Protein AF-A0A965V816-F1 (afdb_monomer_lite)

Foldseek 3Di:
DDPPPPDDPDADPDDWAQAPLPPRDIDRDPDPPDRHRDPCSVCVCVNVPDDDPDPPVPDVLLVLLVLQVVLLVVVVVVCVVVVDWAFVVVSVVSPRDPVRADDWDWDQDPNDIFIWGHGPFKIWGWDDDPPTITIDIGTD

Structure (mmCIF, N/CA/C/O backbone):
data_AF-A0A965V816-F1
#
_entry.id   AF-A0A965V816-F1
#
loop_
_atom_site.group_PDB
_atom_site.id
_atom_site.type_symbol
_atom_site.label_atom_id
_atom_site.label_alt_id
_atom_site.label_comp_id
_atom_site.label_asym_id
_atom_site.label_entity_id
_atom_site.label_seq_id
_atom_site.pdbx_PDB_ins_code
_atom_site.Cartn_x
_atom_site.Cartn_y
_atom_site.Cartn_z
_atom_site.occupancy
_atom_site.B_iso_or_equiv
_atom_site.auth_seq_id
_atom_site.auth_comp_id
_atom_site.auth_asym_id
_atom_site.auth_atom_id
_atom_site.pdbx_PDB_model_num
ATOM 1 N N . MET A 1 1 ? 21.072 -27.854 -23.998 1.00 35.69 1 MET A N 1
ATOM 2 C CA . MET A 1 1 ? 19.804 -27.978 -24.751 1.00 35.69 1 MET A CA 1
ATOM 3 C C . MET A 1 1 ? 19.947 -27.205 -26.054 1.00 35.69 1 MET A C 1
ATOM 5 O O . MET A 1 1 ? 19.895 -25.986 -26.036 1.00 35.69 1 MET A O 1
ATOM 9 N N . THR A 1 2 ? 20.237 -27.885 -27.162 1.00 39.53 2 THR A N 1
ATOM 10 C CA . THR A 1 2 ? 20.403 -27.268 -28.486 1.00 39.53 2 THR A CA 1
ATOM 11 C C . THR A 1 2 ? 19.036 -27.151 -29.160 1.00 39.53 2 THR A C 1
ATOM 13 O O . THR A 1 2 ? 18.402 -28.158 -29.478 1.00 39.53 2 THR A O 1
ATOM 16 N N . SER A 1 3 ? 18.535 -25.926 -29.336 1.00 38.78 3 SER A N 1
ATOM 17 C CA . SER A 1 3 ? 17.296 -25.687 -30.076 1.00 38.78 3 SER A CA 1
ATOM 18 C C . SER A 1 3 ? 17.529 -26.013 -31.552 1.00 38.78 3 SER A C 1
ATOM 20 O O . SER A 1 3 ? 18.268 -25.336 -32.259 1.00 38.78 3 SER A O 1
ATOM 22 N N . LYS A 1 4 ? 16.912 -27.100 -32.024 1.00 45.25 4 LYS A N 1
ATOM 23 C CA . LYS A 1 4 ? 16.885 -27.454 -33.444 1.00 45.25 4 LYS A CA 1
ATOM 24 C C . LYS A 1 4 ? 16.116 -26.366 -34.197 1.00 45.25 4 LYS A C 1
ATOM 26 O O . LYS A 1 4 ? 14.897 -26.272 -34.067 1.00 45.25 4 LYS A O 1
ATOM 31 N N . THR A 1 5 ? 16.811 -25.552 -34.985 1.00 50.50 5 THR A N 1
ATOM 32 C CA . THR A 1 5 ? 16.197 -24.649 -35.962 1.00 50.50 5 THR A CA 1
ATOM 33 C C . THR A 1 5 ? 15.484 -25.515 -37.000 1.00 50.50 5 THR A C 1
ATOM 35 O O . THR A 1 5 ? 16.128 -26.155 -37.831 1.00 50.50 5 THR A O 1
ATOM 38 N N . LYS A 1 6 ? 14.151 -25.611 -36.920 1.00 54.16 6 LYS A N 1
ATOM 39 C CA . LYS A 1 6 ? 13.341 -26.262 -37.957 1.00 54.16 6 LYS A CA 1
ATOM 40 C C . LYS A 1 6 ? 13.621 -25.547 -39.282 1.00 54.16 6 LYS A C 1
ATOM 42 O O . LYS A 1 6 ? 13.336 -24.357 -39.403 1.00 54.16 6 LYS A O 1
ATOM 47 N N . LYS A 1 7 ? 14.213 -26.247 -40.254 1.00 55.22 7 LYS A N 1
ATOM 48 C CA . LYS A 1 7 ? 14.305 -25.755 -41.633 1.00 55.22 7 LYS A CA 1
ATOM 49 C C . LYS A 1 7 ? 12.877 -25.672 -42.171 1.00 55.22 7 LYS A C 1
ATOM 51 O O . LYS A 1 7 ? 12.203 -26.691 -42.245 1.00 55.22 7 LYS A O 1
ATOM 56 N N . ASN A 1 8 ? 12.407 -24.461 -42.459 1.00 60.38 8 ASN A N 1
ATOM 57 C CA . ASN A 1 8 ? 11.107 -24.250 -43.088 1.00 60.38 8 ASN A CA 1
ATOM 58 C C . ASN A 1 8 ? 11.207 -24.709 -44.547 1.00 60.38 8 ASN A C 1
ATOM 60 O O . ASN A 1 8 ? 12.049 -24.199 -45.283 1.00 60.38 8 ASN A O 1
ATOM 64 N N . GLU A 1 9 ? 10.375 -25.671 -44.943 1.00 62.34 9 GLU A N 1
ATOM 65 C CA . GLU A 1 9 ? 10.381 -26.282 -46.284 1.00 62.34 9 GLU A CA 1
ATOM 66 C C . GLU A 1 9 ? 9.945 -25.302 -47.387 1.00 62.34 9 GLU A C 1
ATOM 68 O O . GLU A 1 9 ? 10.283 -25.501 -48.547 1.00 62.34 9 GLU A O 1
ATOM 73 N N . ASN A 1 10 ? 9.294 -24.193 -47.014 1.00 68.25 10 ASN A N 1
ATOM 74 C CA . ASN A 1 10 ? 8.986 -23.060 -47.886 1.00 68.25 10 ASN A CA 1
ATOM 75 C C . ASN A 1 10 ? 9.518 -21.759 -47.257 1.00 68.25 10 ASN A C 1
ATOM 77 O O . ASN A 1 10 ? 8.881 -21.218 -46.345 1.00 68.25 10 ASN A O 1
ATOM 81 N N . PRO A 1 11 ? 10.695 -21.256 -47.672 1.00 69.81 11 PRO A N 1
ATOM 82 C CA . PRO A 1 11 ? 11.197 -19.984 -47.175 1.00 69.81 11 PRO A CA 1
ATOM 83 C C . PRO A 1 11 ? 10.309 -18.832 -47.663 1.00 69.81 11 PRO A C 1
ATOM 85 O O . PRO A 1 11 ? 9.808 -18.841 -48.786 1.00 69.81 11 PRO A O 1
ATOM 88 N N . SER A 1 12 ? 10.118 -17.829 -46.802 1.00 74.19 12 SER A N 1
ATOM 89 C CA . SER A 1 12 ? 9.492 -16.563 -47.202 1.00 74.19 12 SER A CA 1
ATOM 90 C C . SER A 1 12 ? 10.269 -15.966 -48.387 1.00 74.19 12 SER A C 1
ATOM 92 O O . SER A 1 12 ? 11.497 -16.055 -48.393 1.00 7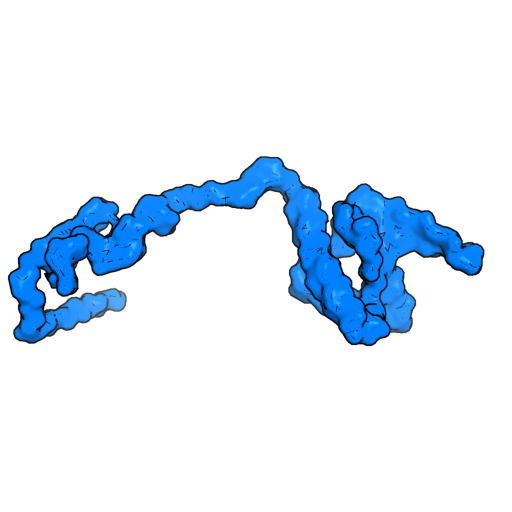4.19 12 SER A O 1
ATOM 94 N N . PRO A 1 13 ? 9.593 -15.348 -49.375 1.00 83.38 13 PRO A N 1
ATOM 95 C CA . PRO A 1 13 ? 10.247 -14.755 -50.547 1.00 83.38 13 PRO A CA 1
ATOM 96 C C . PRO A 1 13 ? 11.137 -13.555 -50.199 1.00 83.38 13 PRO A C 1
ATOM 98 O O . PRO A 1 13 ? 11.908 -13.083 -51.030 1.00 83.38 13 PRO A O 1
ATOM 101 N N . LEU A 1 14 ? 11.018 -13.027 -48.980 1.00 87.06 14 LEU A N 1
ATOM 102 C CA . LEU A 1 14 ? 11.875 -11.955 -48.496 1.00 87.06 14 LEU A CA 1
ATOM 103 C C . LEU A 1 14 ? 13.295 -12.487 -48.253 1.00 87.06 14 LEU A C 1
ATOM 105 O O . LEU A 1 14 ? 13.484 -13.640 -47.885 1.00 87.06 14 LEU A O 1
ATOM 109 N N . ALA A 1 15 ? 14.317 -11.655 -48.418 1.00 88.69 15 ALA A N 1
ATOM 110 C CA . ALA A 1 15 ? 15.668 -12.031 -48.010 1.00 88.69 15 ALA A CA 1
ATOM 111 C C . ALA A 1 15 ? 15.791 -12.025 -46.480 1.00 88.69 15 ALA A C 1
ATOM 113 O O . ALA A 1 15 ? 15.117 -11.248 -45.793 1.00 88.69 15 ALA A O 1
ATOM 114 N N . LYS A 1 16 ? 16.687 -12.860 -45.948 1.00 91.69 16 LYS A N 1
ATOM 115 C CA . LYS A 1 16 ? 17.086 -12.779 -44.544 1.00 91.69 16 LYS A CA 1
ATOM 116 C C . LYS A 1 16 ? 17.740 -11.429 -44.239 1.00 91.69 16 LYS A C 1
ATOM 118 O O . LYS A 1 16 ? 18.343 -10.805 -45.111 1.00 91.69 16 LYS A O 1
ATOM 123 N N . ARG A 1 17 ? 17.615 -10.984 -42.991 1.00 91.75 17 ARG A N 1
ATOM 124 C CA . ARG A 1 17 ? 18.148 -9.711 -42.490 1.00 91.75 17 ARG A CA 1
ATOM 125 C C . ARG A 1 17 ? 18.857 -9.918 -41.159 1.00 91.75 17 ARG A C 1
ATOM 127 O O . ARG A 1 17 ? 18.530 -10.845 -40.421 1.00 91.75 17 ARG A O 1
ATOM 134 N N . ILE A 1 18 ? 19.792 -9.034 -40.834 1.00 94.38 18 ILE A N 1
ATOM 135 C CA . ILE A 1 18 ? 20.417 -8.958 -39.507 1.00 94.38 18 ILE A CA 1
ATOM 136 C C . ILE A 1 18 ? 19.542 -8.059 -38.622 1.00 94.38 18 ILE A C 1
ATOM 138 O O . ILE A 1 18 ? 19.063 -7.030 -39.088 1.00 94.38 18 ILE A O 1
ATOM 142 N N . CYS A 1 19 ? 19.300 -8.441 -37.363 1.00 92.81 19 CYS A N 1
ATOM 143 C CA . CYS A 1 19 ? 18.550 -7.594 -36.426 1.00 92.81 19 CYS A CA 1
ATOM 144 C C . CYS A 1 19 ? 19.262 -6.261 -36.171 1.00 92.81 19 CYS A C 1
ATOM 146 O O . CYS A 1 19 ? 20.382 -6.253 -35.661 1.00 92.81 19 CYS A O 1
ATOM 148 N N . GLU A 1 20 ? 18.562 -5.149 -36.392 1.00 91.69 20 GLU A N 1
ATOM 149 C CA . GLU A 1 20 ? 19.078 -3.788 -36.151 1.00 91.69 20 GLU A CA 1
ATOM 150 C C . GLU A 1 20 ? 19.257 -3.436 -34.667 1.00 91.69 20 GLU A C 1
ATOM 152 O O . GLU A 1 20 ? 19.940 -2.479 -34.322 1.00 91.69 20 GLU A O 1
ATOM 157 N N . CYS A 1 21 ? 18.725 -4.260 -33.770 1.00 88.25 21 CYS A N 1
ATOM 158 C CA . CYS A 1 21 ? 18.900 -4.148 -32.324 1.00 88.25 21 CYS A CA 1
ATOM 159 C C . CYS A 1 21 ? 20.354 -4.343 -31.827 1.00 88.25 21 CYS A C 1
ATOM 161 O O . CYS A 1 21 ? 20.590 -4.296 -30.623 1.00 88.25 21 CYS A O 1
ATOM 163 N N . GLY A 1 22 ? 21.311 -4.652 -32.712 1.00 84.94 22 GLY A N 1
ATOM 164 C CA . GLY A 1 22 ? 22.729 -4.849 -32.375 1.00 84.94 22 GLY A CA 1
ATOM 165 C C . GLY A 1 22 ? 23.106 -6.258 -31.902 1.00 84.94 22 GLY A C 1
ATOM 166 O O . GLY A 1 22 ? 24.257 -6.504 -31.570 1.00 84.94 22 GLY A O 1
ATOM 167 N N . CYS A 1 23 ? 22.166 -7.211 -31.883 1.00 88.56 23 CYS A N 1
ATOM 168 C CA . CYS A 1 23 ? 22.446 -8.592 -31.453 1.00 88.56 23 CYS A CA 1
ATOM 169 C C . CYS A 1 23 ? 23.059 -9.494 -32.540 1.00 88.56 23 CYS A C 1
ATOM 171 O O . CYS A 1 23 ? 23.253 -10.682 -32.288 1.00 88.56 23 CYS A O 1
ATOM 173 N N . GLU A 1 24 ? 23.253 -8.967 -33.755 1.00 89.69 24 GLU A N 1
ATOM 174 C CA . GLU A 1 24 ? 23.848 -9.648 -34.922 1.00 89.69 24 GLU A CA 1
ATOM 175 C C . GLU A 1 24 ? 23.141 -10.940 -35.379 1.00 89.69 24 GLU A C 1
ATOM 177 O O . GLU A 1 24 ? 23.601 -11.637 -36.282 1.00 89.69 24 GLU A O 1
ATOM 182 N N . LYS A 1 25 ? 21.974 -11.267 -34.810 1.00 91.62 25 LYS A N 1
ATOM 183 C CA . LYS A 1 25 ? 21.201 -12.444 -35.213 1.00 91.62 25 LYS A CA 1
ATOM 184 C C . LYS A 1 25 ? 20.561 -12.226 -36.578 1.00 91.62 25 LYS A C 1
ATOM 186 O O . LYS A 1 25 ? 19.797 -11.278 -36.773 1.00 91.62 25 LYS A O 1
ATOM 191 N N . GLU A 1 26 ? 20.819 -13.165 -37.479 1.00 93.12 26 GLU A N 1
ATOM 192 C CA . GLU A 1 26 ? 20.134 -13.268 -38.761 1.00 93.12 26 GLU A CA 1
ATOM 193 C C . GLU A 1 26 ? 18.725 -13.852 -38.570 1.00 93.12 26 GLU A C 1
ATOM 195 O O . GLU A 1 26 ? 18.529 -14.831 -37.843 1.00 93.12 26 GLU A O 1
ATOM 200 N N . PHE A 1 27 ? 17.729 -13.265 -39.230 1.00 92.56 27 PHE A N 1
ATOM 201 C CA . PHE A 1 27 ? 16.352 -13.737 -39.194 1.00 92.56 27 PHE A CA 1
ATOM 202 C C . PHE A 1 27 ? 15.658 -13.595 -40.547 1.00 92.56 27 PHE A C 1
ATOM 204 O O . PHE A 1 27 ? 16.026 -12.776 -41.387 1.00 92.56 27 PHE A O 1
ATOM 211 N N . GLN A 1 28 ? 14.634 -14.419 -40.752 1.00 92.19 28 GLN A N 1
ATOM 212 C CA . GLN A 1 28 ? 13.771 -14.356 -41.923 1.00 92.19 28 GLN A CA 1
ATOM 213 C C . GLN A 1 28 ? 12.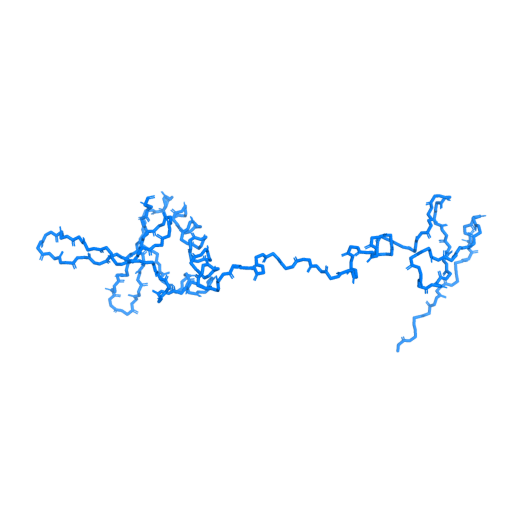572 -13.444 -41.605 1.00 92.19 28 GLN A C 1
ATOM 215 O O . GLN A 1 28 ? 11.758 -13.828 -40.760 1.00 92.19 28 GLN A O 1
ATOM 220 N N . PRO A 1 29 ? 12.437 -12.255 -42.222 1.00 91.19 29 PRO A N 1
ATOM 221 C CA . PRO A 1 29 ? 11.316 -11.368 -41.938 1.00 91.19 29 PRO A CA 1
ATOM 222 C C . PRO A 1 29 ? 9.995 -11.958 -42.455 1.00 91.19 29 PRO A C 1
ATOM 224 O O . PRO A 1 29 ? 9.933 -12.553 -43.536 1.00 91.19 29 PRO A O 1
ATOM 227 N N . GLY A 1 30 ? 8.926 -11.773 -41.676 1.00 89.50 30 GLY A N 1
ATOM 228 C CA . GLY A 1 30 ? 7.558 -12.102 -42.084 1.00 89.50 30 GLY A CA 1
ATOM 229 C C . GLY A 1 30 ? 6.903 -11.003 -42.924 1.00 89.50 30 GLY A C 1
ATOM 230 O O . GLY A 1 30 ? 5.956 -11.275 -43.654 1.00 89.50 30 GLY A O 1
ATOM 231 N N . ARG A 1 31 ? 7.412 -9.767 -42.838 1.00 89.06 31 ARG A N 1
ATOM 232 C CA . ARG A 1 31 ? 6.932 -8.587 -43.576 1.00 89.06 31 ARG A CA 1
ATOM 233 C C . ARG A 1 31 ? 8.104 -7.744 -44.078 1.00 89.06 31 ARG A C 1
ATOM 235 O O . ARG A 1 31 ? 9.181 -7.770 -43.487 1.00 89.06 31 ARG A O 1
ATOM 242 N N . SER A 1 32 ? 7.900 -6.979 -45.149 1.00 89.19 32 SER A N 1
ATOM 243 C CA . SER A 1 32 ? 8.949 -6.149 -45.764 1.00 89.19 32 SER A CA 1
ATOM 244 C C . SER A 1 32 ? 9.480 -5.043 -44.841 1.00 89.19 32 SER A C 1
ATOM 246 O O . SER A 1 32 ? 10.643 -4.663 -44.969 1.00 89.19 32 SER A O 1
ATOM 248 N N . ASP A 1 33 ? 8.673 -4.576 -43.892 1.00 91.56 33 ASP A N 1
ATOM 249 C CA . ASP A 1 33 ? 8.984 -3.552 -42.887 1.00 91.56 33 ASP A CA 1
ATOM 250 C C . ASP A 1 33 ? 9.544 -4.132 -41.574 1.00 91.56 33 ASP A C 1
ATOM 252 O O . ASP A 1 33 ? 9.808 -3.401 -40.621 1.00 91.56 33 ASP A O 1
ATOM 256 N N . GLN A 1 34 ? 9.729 -5.452 -41.480 1.00 92.25 34 GLN A N 1
ATOM 257 C CA . GLN A 1 34 ? 10.279 -6.070 -40.280 1.00 92.25 34 GLN A CA 1
ATOM 258 C C . GLN A 1 34 ? 11.813 -5.988 -40.284 1.00 92.25 34 GLN A C 1
ATOM 260 O O . GLN A 1 34 ? 12.492 -6.737 -40.989 1.00 92.25 34 GLN A O 1
ATOM 265 N N . TYR A 1 35 ? 12.357 -5.089 -39.465 1.00 93.00 35 TYR A N 1
ATOM 266 C CA . TYR A 1 35 ? 13.806 -4.896 -39.287 1.00 93.00 35 TYR A CA 1
ATOM 267 C C . TYR A 1 35 ? 14.379 -5.601 -38.045 1.00 93.00 35 TYR A C 1
ATOM 269 O O . TYR A 1 35 ? 15.588 -5.755 -37.892 1.00 93.00 35 TYR A O 1
ATOM 277 N N . HIS A 1 36 ? 13.501 -6.059 -37.151 1.00 93.44 36 HIS A N 1
ATOM 278 C CA . HIS A 1 36 ? 13.866 -6.639 -35.862 1.00 93.44 36 HIS A CA 1
ATOM 279 C C . HIS A 1 36 ? 13.297 -8.057 -35.738 1.00 93.44 36 HIS A C 1
ATOM 281 O O . HIS A 1 36 ? 12.214 -8.352 -36.254 1.00 93.44 36 HIS A O 1
ATOM 287 N N . LEU A 1 37 ? 14.010 -8.934 -35.022 1.00 92.56 37 LEU A N 1
ATOM 288 C CA . LEU A 1 37 ? 13.624 -10.341 -34.862 1.00 92.56 37 LEU A CA 1
ATOM 289 C C . LEU A 1 37 ? 12.208 -10.489 -34.276 1.00 92.56 37 LEU A C 1
ATOM 291 O O . LEU A 1 37 ? 11.432 -11.327 -34.729 1.00 92.56 37 LEU A O 1
ATOM 295 N N . ASN A 1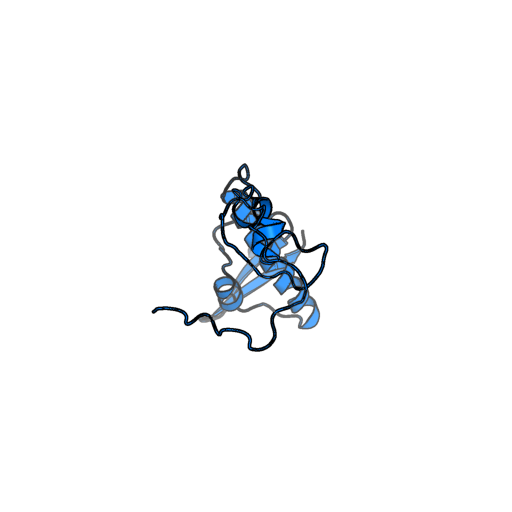 38 ? 11.877 -9.677 -33.271 1.00 90.31 38 ASN A N 1
ATOM 296 C CA . ASN A 1 38 ? 10.576 -9.631 -32.603 1.00 90.31 38 ASN A CA 1
ATOM 297 C C . ASN A 1 38 ? 10.411 -8.302 -31.830 1.00 90.31 38 ASN A C 1
ATOM 299 O O . ASN A 1 38 ? 11.291 -7.439 -31.877 1.00 90.31 38 ASN A O 1
ATOM 303 N N . SER A 1 39 ? 9.305 -8.152 -31.091 1.00 89.12 39 SER A N 1
ATOM 304 C CA . SER A 1 39 ? 9.016 -6.957 -30.282 1.00 89.12 39 SER A CA 1
ATOM 305 C C . SER A 1 39 ? 10.044 -6.691 -29.181 1.00 89.12 39 SER A C 1
ATOM 307 O O . SER A 1 39 ? 10.359 -5.540 -28.919 1.00 89.12 39 SER A O 1
ATOM 309 N N . ILE A 1 40 ? 10.629 -7.729 -28.573 1.00 89.25 40 ILE A N 1
ATOM 310 C CA . ILE A 1 40 ? 11.662 -7.555 -27.536 1.00 89.25 40 ILE A CA 1
ATOM 311 C C . ILE A 1 40 ? 12.883 -6.840 -28.117 1.00 89.25 40 ILE A C 1
ATOM 313 O O . ILE A 1 40 ? 13.454 -5.959 -27.477 1.00 89.25 40 ILE A O 1
ATOM 317 N N . HIS A 1 41 ? 13.257 -7.225 -29.338 1.00 91.94 41 HIS A N 1
ATOM 318 C CA . HIS A 1 41 ? 14.367 -6.634 -30.068 1.00 91.94 41 HIS A CA 1
ATOM 319 C C . HIS A 1 41 ? 14.017 -5.238 -30.595 1.00 91.94 41 HIS A C 1
ATOM 321 O O . HIS A 1 41 ? 14.875 -4.368 -30.565 1.00 91.94 41 HIS A O 1
ATOM 327 N N . TYR A 1 42 ? 12.783 -5.019 -31.059 1.00 91.25 42 TYR A N 1
ATOM 328 C CA . TYR A 1 42 ? 12.288 -3.694 -31.460 1.00 91.25 42 TYR A CA 1
ATOM 329 C C . TYR A 1 42 ? 12.356 -2.692 -30.303 1.00 91.25 42 TYR A C 1
ATOM 331 O O . TYR A 1 42 ? 12.966 -1.635 -30.421 1.00 91.25 42 TYR A O 1
ATOM 339 N N . ASP A 1 43 ? 11.850 -3.089 -29.139 1.00 90.06 43 ASP A N 1
ATOM 340 C CA . ASP A 1 43 ? 11.856 -2.285 -27.921 1.00 90.06 43 ASP A CA 1
ATOM 341 C C . ASP A 1 43 ? 13.113 -2.544 -27.071 1.00 90.06 43 ASP A C 1
ATOM 343 O O . ASP A 1 43 ? 13.054 -2.548 -25.838 1.00 90.06 43 ASP A O 1
ATOM 347 N N . PHE A 1 44 ? 14.270 -2.797 -27.697 1.00 88.25 44 PHE A N 1
ATOM 348 C CA . PHE A 1 44 ? 15.483 -3.207 -26.978 1.00 88.25 44 PHE A CA 1
ATOM 349 C C . PHE A 1 44 ? 15.885 -2.195 -25.901 1.00 88.25 44 PHE A C 1
ATOM 351 O O . PHE A 1 44 ? 16.118 -2.573 -24.754 1.00 88.25 44 PHE A O 1
ATOM 358 N N . ALA A 1 45 ? 15.888 -0.901 -26.237 1.00 82.75 45 ALA A N 1
ATOM 359 C CA . ALA A 1 45 ? 16.233 0.163 -25.296 1.00 82.75 45 ALA A CA 1
ATOM 360 C C . ALA A 1 45 ? 15.276 0.216 -24.090 1.00 82.75 45 ALA A C 1
ATOM 362 O O . ALA A 1 45 ? 15.703 0.493 -22.973 1.00 82.75 45 ALA A O 1
ATOM 363 N N . TYR A 1 46 ? 13.993 -0.092 -24.292 1.00 82.12 46 TYR A N 1
ATOM 364 C CA . TYR A 1 46 ? 12.995 -0.130 -23.223 1.00 82.12 46 TYR A CA 1
ATOM 365 C C . TYR A 1 46 ? 13.115 -1.396 -22.357 1.00 82.12 46 TYR A C 1
ATOM 367 O O . TYR A 1 46 ? 12.975 -1.335 -21.134 1.00 82.12 46 TYR A O 1
ATOM 375 N N . ASN A 1 47 ? 13.383 -2.546 -22.980 1.00 83.38 47 ASN A N 1
ATOM 376 C CA . ASN A 1 47 ? 13.434 -3.845 -22.305 1.00 83.38 47 ASN A CA 1
ATOM 377 C C . ASN A 1 47 ? 14.757 -4.106 -21.577 1.00 83.38 47 ASN A C 1
ATOM 379 O O . ASN A 1 47 ? 14.755 -4.763 -20.537 1.00 83.38 47 ASN A O 1
ATOM 383 N N . HIS A 1 48 ? 15.867 -3.604 -22.119 1.00 82.69 48 HIS A N 1
ATOM 384 C CA . HIS A 1 48 ? 17.220 -3.815 -21.599 1.00 82.69 48 HIS A CA 1
ATOM 385 C C . HIS A 1 48 ? 17.842 -2.557 -20.991 1.00 82.69 48 HIS A C 1
ATOM 387 O O . HIS A 1 48 ? 18.878 -2.647 -20.333 1.00 82.69 48 HIS A O 1
ATOM 393 N N . GLY A 1 49 ? 17.223 -1.391 -21.183 1.00 82.06 49 GLY A N 1
ATOM 394 C CA . GLY A 1 49 ? 17.638 -0.174 -20.504 1.00 82.06 49 GLY A CA 1
ATOM 395 C C . GLY A 1 49 ? 17.373 -0.253 -18.996 1.00 82.06 49 GLY A C 1
ATOM 396 O O . GLY A 1 49 ? 16.415 -0.905 -18.560 1.00 82.06 49 GLY A O 1
ATOM 397 N N . PRO A 1 50 ? 18.189 0.425 -18.173 1.00 80.25 50 PRO A N 1
ATOM 398 C CA . PRO A 1 50 ? 17.888 0.571 -16.759 1.00 80.25 50 PRO A CA 1
ATOM 399 C C . PRO A 1 50 ? 16.542 1.284 -16.614 1.00 80.25 50 PRO A C 1
ATOM 401 O O . PRO A 1 50 ? 16.340 2.399 -17.102 1.00 80.25 50 PRO A O 1
ATOM 404 N N . ARG A 1 51 ? 15.590 0.634 -15.941 1.00 78.81 51 ARG A N 1
ATOM 405 C CA . ARG A 1 51 ? 14.313 1.273 -15.625 1.00 78.81 51 ARG A CA 1
ATOM 406 C C . ARG A 1 51 ? 14.568 2.359 -14.590 1.00 78.81 51 ARG A C 1
ATOM 408 O O . ARG A 1 51 ? 15.193 2.097 -13.567 1.00 78.81 51 ARG A O 1
ATOM 415 N N . LYS A 1 52 ? 14.036 3.561 -14.823 1.00 77.75 52 LYS A N 1
ATOM 416 C CA . LYS A 1 52 ? 14.021 4.604 -13.794 1.00 77.75 52 LYS A CA 1
ATOM 417 C C . LYS A 1 52 ? 13.272 4.062 -12.581 1.00 77.75 52 LYS A C 1
ATOM 419 O O . LYS A 1 52 ? 12.090 3.726 -12.689 1.00 77.75 52 LYS A O 1
ATOM 424 N N . GLU A 1 53 ? 13.945 3.982 -11.439 1.00 75.31 53 GLU A N 1
ATOM 425 C CA . GLU A 1 53 ? 13.281 3.581 -10.208 1.00 75.31 53 GLU A CA 1
ATOM 426 C C . GLU A 1 53 ? 12.202 4.605 -9.869 1.00 75.31 53 GLU A C 1
ATOM 428 O O . GLU A 1 53 ? 12.442 5.803 -9.675 1.00 75.31 53 GLU A O 1
ATOM 433 N N . LYS A 1 54 ? 10.962 4.124 -9.846 1.00 69.12 54 LYS A N 1
ATOM 434 C CA . LYS A 1 54 ? 9.835 4.936 -9.429 1.00 69.12 54 LYS A CA 1
ATOM 435 C C . LYS A 1 54 ? 10.018 5.208 -7.938 1.00 69.12 54 LYS A C 1
ATOM 437 O O . LYS A 1 54 ? 10.037 4.261 -7.158 1.00 69.12 54 LYS A O 1
ATOM 442 N N . TYR A 1 55 ? 10.109 6.485 -7.569 1.00 68.62 55 TYR A N 1
ATOM 443 C CA . TYR A 1 55 ? 10.303 6.935 -6.186 1.00 68.62 55 TYR A CA 1
ATOM 444 C C . TYR A 1 55 ? 11.710 6.699 -5.604 1.00 68.62 55 TYR A C 1
ATOM 446 O O . TYR A 1 55 ? 11.834 6.425 -4.411 1.00 68.62 55 TYR A O 1
ATOM 454 N N . LEU A 1 56 ? 12.758 6.844 -6.425 1.00 67.00 56 LEU A N 1
ATOM 455 C CA . LEU A 1 56 ? 14.161 6.789 -5.978 1.00 67.00 56 LEU A CA 1
ATOM 456 C C . LEU A 1 56 ? 14.433 7.726 -4.779 1.00 67.00 56 LEU A C 1
ATOM 458 O O . LEU A 1 56 ? 15.111 7.349 -3.834 1.00 67.00 56 LEU A O 1
ATOM 462 N N . GLU A 1 57 ? 13.842 8.924 -4.796 1.00 70.50 57 GLU A N 1
ATOM 463 C CA . GLU A 1 57 ? 13.998 9.947 -3.748 1.00 70.50 57 GLU A CA 1
ATOM 464 C C . GLU A 1 57 ? 12.995 9.810 -2.589 1.00 70.50 57 GLU A C 1
ATOM 466 O O . GLU A 1 57 ? 13.051 10.561 -1.617 1.00 70.50 57 GLU A O 1
ATOM 471 N N . GLU A 1 58 ? 12.025 8.894 -2.680 1.00 72.69 58 GLU A N 1
ATOM 472 C CA . GLU A 1 58 ? 11.023 8.760 -1.627 1.00 72.69 58 GLU A CA 1
ATOM 473 C C . GLU A 1 58 ? 11.591 7.974 -0.447 1.00 72.69 58 GLU A C 1
ATOM 475 O O . GLU A 1 58 ? 11.976 6.812 -0.586 1.00 72.69 58 GLU A O 1
ATOM 480 N N . ASN A 1 59 ? 11.572 8.609 0.725 1.00 81.75 59 ASN A N 1
ATOM 481 C CA . ASN A 1 59 ? 11.929 7.985 1.992 1.00 81.75 59 ASN A CA 1
ATOM 482 C C . ASN A 1 59 ? 11.085 6.715 2.224 1.00 81.75 59 ASN A C 1
ATOM 484 O O . ASN A 1 59 ? 9.865 6.713 2.023 1.00 81.75 59 ASN A O 1
ATOM 488 N N . ASP A 1 60 ? 11.729 5.639 2.670 1.00 84.12 60 ASP A N 1
ATOM 489 C CA . ASP A 1 60 ? 11.098 4.342 2.914 1.00 84.12 60 ASP A CA 1
ATOM 490 C C . ASP A 1 60 ? 9.942 4.425 3.919 1.00 84.12 60 ASP A C 1
ATOM 492 O O . ASP A 1 60 ? 8.939 3.721 3.763 1.00 84.12 60 ASP A O 1
ATOM 496 N N . ALA A 1 61 ? 10.006 5.360 4.872 1.00 84.12 61 ALA A N 1
ATOM 497 C CA . ALA A 1 61 ? 8.892 5.659 5.771 1.00 84.12 61 ALA A CA 1
ATOM 498 C C . ALA A 1 61 ? 7.628 6.083 4.998 1.00 84.12 61 ALA A C 1
ATOM 500 O O . ALA A 1 61 ? 6.535 5.565 5.236 1.00 84.12 61 ALA A O 1
ATOM 501 N N . THR A 1 62 ? 7.767 6.971 4.011 1.00 87.38 62 THR A N 1
ATOM 502 C CA . THR A 1 62 ? 6.650 7.451 3.185 1.00 87.38 62 THR A CA 1
ATOM 503 C C . THR A 1 62 ? 6.102 6.340 2.292 1.00 87.38 62 THR A C 1
ATOM 505 O O . THR A 1 62 ? 4.881 6.189 2.180 1.00 87.38 62 THR A O 1
ATOM 508 N N . LYS A 1 63 ? 6.980 5.501 1.719 1.00 89.31 63 LYS A N 1
ATOM 509 C CA . LYS A 1 63 ? 6.565 4.316 0.947 1.00 89.31 63 LYS A CA 1
ATOM 510 C C . LYS A 1 63 ? 5.713 3.380 1.801 1.00 89.31 63 LYS A C 1
ATOM 512 O O . LYS A 1 63 ? 4.664 2.912 1.346 1.00 89.31 63 LYS A O 1
ATOM 517 N N . ALA A 1 64 ? 6.131 3.135 3.040 1.00 91.38 64 ALA A N 1
ATOM 518 C CA . ALA A 1 64 ? 5.413 2.265 3.954 1.00 91.38 64 ALA A CA 1
ATOM 519 C C . ALA A 1 64 ? 4.060 2.857 4.389 1.00 91.38 64 ALA A C 1
ATOM 521 O O . ALA A 1 64 ? 3.048 2.155 4.341 1.00 91.38 64 ALA A O 1
ATOM 522 N N . ILE A 1 65 ? 3.999 4.162 4.688 1.00 93.12 65 ILE A N 1
ATOM 523 C CA . ILE A 1 65 ? 2.733 4.857 4.978 1.00 93.12 65 ILE A CA 1
ATOM 524 C C . ILE A 1 65 ? 1.780 4.767 3.779 1.00 93.12 65 ILE A C 1
ATOM 526 O O . ILE A 1 65 ? 0.614 4.412 3.942 1.00 93.12 65 ILE A O 1
ATOM 530 N N . ARG A 1 66 ? 2.263 5.014 2.553 1.00 92.31 66 ARG A N 1
ATOM 531 C CA . ARG A 1 66 ? 1.443 4.905 1.332 1.00 92.31 66 ARG A CA 1
ATOM 532 C C . ARG A 1 66 ? 0.932 3.488 1.096 1.00 92.31 66 ARG A C 1
ATOM 534 O O . ARG A 1 66 ? -0.189 3.324 0.611 1.00 92.31 66 ARG A O 1
ATOM 541 N N . LYS A 1 67 ? 1.736 2.465 1.403 1.00 94.75 67 LYS A N 1
ATOM 542 C CA . LYS A 1 67 ? 1.299 1.064 1.337 1.00 94.75 67 LYS A CA 1
ATOM 543 C C . LYS A 1 67 ? 0.152 0.820 2.317 1.00 94.75 67 LYS A C 1
ATOM 545 O O . LYS A 1 67 ? -0.884 0.308 1.895 1.00 94.75 67 LYS A O 1
ATOM 550 N N . ASN A 1 68 ? 0.300 1.249 3.568 1.00 96.06 68 ASN A N 1
ATOM 551 C CA . ASN A 1 68 ? -0.758 1.148 4.570 1.00 96.06 68 ASN A CA 1
ATOM 552 C C . ASN A 1 68 ? -2.029 1.901 4.142 1.00 96.06 68 ASN A C 1
ATOM 554 O O . ASN A 1 68 ? -3.108 1.319 4.187 1.00 96.06 68 ASN A O 1
ATOM 558 N N . ASP A 1 69 ? -1.918 3.134 3.634 1.00 95.50 69 ASP A N 1
ATOM 559 C CA . ASP A 1 69 ? -3.065 3.916 3.144 1.00 95.50 69 ASP A CA 1
ATOM 560 C C . ASP A 1 69 ? -3.827 3.187 2.025 1.00 95.50 69 ASP A C 1
ATOM 562 O O . ASP A 1 69 ? -5.057 3.164 2.024 1.00 95.50 69 ASP A O 1
ATOM 566 N N . ARG A 1 70 ? -3.117 2.558 1.075 1.00 96.00 70 ARG A N 1
ATOM 567 C CA . ARG A 1 70 ? -3.746 1.773 -0.006 1.00 96.00 70 ARG A CA 1
ATOM 568 C C . ARG A 1 70 ? -4.486 0.549 0.528 1.00 96.00 70 ARG A C 1
ATOM 570 O O . ARG A 1 70 ? -5.572 0.232 0.042 1.00 96.00 70 ARG A O 1
ATOM 577 N N . ILE A 1 71 ? -3.902 -0.139 1.508 1.00 95.94 71 ILE A N 1
ATOM 578 C CA . ILE A 1 71 ? -4.527 -1.300 2.150 1.00 95.94 71 ILE A CA 1
ATOM 579 C C . ILE A 1 71 ? -5.791 -0.854 2.889 1.00 95.94 71 ILE A C 1
ATOM 581 O O . ILE A 1 71 ? -6.865 -1.410 2.654 1.00 95.94 71 ILE A O 1
ATOM 585 N N . LEU A 1 72 ? -5.703 0.193 3.714 1.00 94.75 72 LEU A N 1
ATOM 586 C CA . LEU A 1 72 ? -6.865 0.719 4.428 1.00 94.75 72 LEU A CA 1
ATOM 587 C C . LEU A 1 72 ? -7.945 1.216 3.468 1.00 94.75 72 LEU A C 1
ATOM 589 O O . LEU A 1 72 ? -9.115 0.948 3.707 1.00 94.75 72 LEU A O 1
ATOM 593 N N . GLU A 1 73 ? -7.591 1.842 2.345 1.00 95.12 73 GLU A N 1
ATOM 594 C CA . GLU A 1 73 ? -8.556 2.236 1.316 1.00 95.12 73 GLU A CA 1
ATOM 595 C C . GLU A 1 73 ? -9.329 1.041 0.738 1.00 95.12 73 GLU A C 1
ATOM 597 O O . GLU A 1 73 ? -10.561 1.092 0.640 1.00 95.12 73 GLU A O 1
ATOM 602 N N . LYS A 1 74 ? -8.620 -0.034 0.359 1.00 94.12 74 LYS A N 1
ATOM 603 C CA . LYS A 1 74 ? -9.221 -1.274 -0.165 1.00 94.12 74 LYS A CA 1
ATOM 604 C C . LYS A 1 74 ? -10.255 -1.816 0.821 1.00 94.12 74 LYS A C 1
ATOM 606 O O . LYS A 1 74 ? -11.400 -2.076 0.448 1.00 94.12 74 LYS A O 1
ATOM 611 N N . TYR A 1 75 ? -9.859 -1.938 2.083 1.00 93.06 75 TYR A N 1
ATOM 612 C CA . TYR A 1 75 ? -10.685 -2.538 3.123 1.00 93.06 75 TYR A CA 1
ATOM 613 C C . TYR A 1 75 ? -11.786 -1.612 3.644 1.00 93.06 75 TYR A C 1
ATOM 615 O O . TYR A 1 75 ? -12.889 -2.072 3.915 1.00 93.06 75 TYR A O 1
ATOM 623 N N . PHE A 1 76 ? -11.567 -0.301 3.674 1.00 92.44 76 PHE A N 1
ATOM 624 C CA . PHE A 1 76 ? -12.601 0.682 3.993 1.00 92.44 76 PHE A CA 1
ATOM 625 C C . PHE A 1 76 ? -13.736 0.664 2.961 1.00 92.44 76 PHE A C 1
ATOM 627 O O . PHE A 1 76 ? -14.916 0.661 3.318 1.00 92.44 76 PHE A O 1
ATOM 634 N N . LYS A 1 77 ? -13.396 0.590 1.665 1.00 90.25 77 LYS A N 1
ATOM 635 C CA . LYS A 1 77 ? -14.381 0.438 0.579 1.00 90.25 77 LYS A CA 1
ATOM 636 C C . LYS A 1 77 ? -15.176 -0.864 0.704 1.00 90.25 77 LYS A C 1
ATOM 638 O O . LYS A 1 77 ? -16.372 -0.868 0.418 1.00 90.25 77 LYS A O 1
ATOM 643 N N . TYR A 1 78 ? -14.532 -1.943 1.145 1.00 86.81 78 TYR A N 1
ATOM 644 C CA . TYR A 1 78 ? -15.186 -3.221 1.421 1.00 86.81 78 TYR A CA 1
ATOM 645 C C . TYR A 1 78 ? -16.121 -3.139 2.641 1.00 86.81 78 TYR A C 1
ATOM 647 O O . TYR A 1 78 ? -17.298 -3.481 2.538 1.00 86.81 78 TYR A O 1
ATOM 655 N N . CYS A 1 79 ? -15.653 -2.585 3.763 1.00 82.62 79 CYS A N 1
ATOM 656 C CA . CYS A 1 7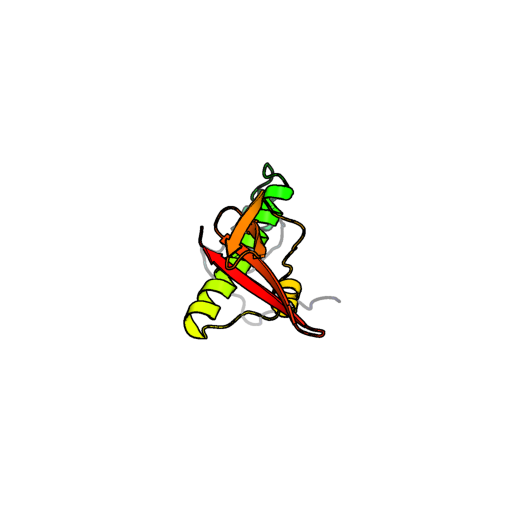9 ? -16.440 -2.431 4.990 1.00 82.62 79 CYS A CA 1
ATOM 657 C C . CYS A 1 79 ? -17.658 -1.535 4.839 1.00 82.62 79 CYS A C 1
ATOM 659 O O . CYS A 1 79 ? -18.681 -1.815 5.456 1.00 82.62 79 CYS A O 1
ATOM 661 N N . LYS A 1 80 ? -17.609 -0.507 3.984 1.00 78.62 80 LYS A N 1
ATOM 662 C CA . LYS A 1 80 ? -18.806 0.285 3.662 1.00 78.62 80 LYS A CA 1
ATOM 663 C C . LYS A 1 80 ? -19.968 -0.569 3.146 1.00 78.62 80 LYS A C 1
ATOM 665 O O . LYS A 1 80 ? -21.116 -0.186 3.348 1.00 78.62 80 LYS A O 1
ATOM 670 N N . LYS A 1 81 ? -19.684 -1.705 2.500 1.00 76.25 81 LYS A N 1
ATOM 671 C CA . LYS A 1 81 ? -20.709 -2.622 1.983 1.00 76.25 81 LYS A CA 1
ATOM 672 C C . LYS A 1 81 ? -21.245 -3.579 3.048 1.00 76.25 81 LYS A C 1
ATOM 674 O O . LYS A 1 81 ? -22.417 -3.921 2.993 1.00 76.25 81 LYS A O 1
ATOM 679 N N . ILE A 1 82 ? -20.404 -4.008 3.991 1.00 72.31 82 ILE A N 1
ATOM 680 C CA . ILE A 1 82 ? -20.713 -5.114 4.920 1.00 72.31 82 ILE A CA 1
ATOM 681 C C . ILE A 1 82 ? -20.976 -4.634 6.361 1.00 72.31 82 ILE A C 1
ATOM 683 O O . ILE A 1 82 ? -21.535 -5.385 7.148 1.00 72.31 82 ILE A O 1
ATOM 687 N N . ARG A 1 83 ? -20.660 -3.370 6.694 1.00 63.28 83 ARG A N 1
ATOM 688 C CA . ARG A 1 83 ? -20.815 -2.751 8.028 1.00 63.28 83 ARG A CA 1
ATOM 689 C C . ARG A 1 83 ? -20.278 -3.641 9.158 1.00 63.28 83 ARG A C 1
ATOM 691 O O . ARG A 1 83 ? -21.035 -4.142 9.979 1.00 63.28 83 ARG A O 1
ATOM 698 N N . GLY A 1 84 ? -18.959 -3.810 9.216 1.00 71.75 84 GLY A N 1
ATOM 699 C CA . GLY A 1 84 ? -18.319 -4.563 10.295 1.00 71.75 84 GLY A CA 1
ATOM 700 C C . GLY A 1 84 ? -16.848 -4.215 10.482 1.00 71.75 84 GLY A C 1
ATOM 701 O O . GLY A 1 84 ? -16.221 -3.635 9.590 1.00 71.75 84 GLY A O 1
ATOM 702 N N . ASP A 1 85 ? -16.320 -4.586 11.646 1.00 84.69 85 ASP A N 1
ATOM 703 C CA . ASP A 1 85 ? -14.891 -4.522 11.946 1.00 84.69 85 ASP A CA 1
ATOM 704 C C . ASP A 1 85 ? -14.160 -5.663 11.222 1.00 84.69 85 ASP A C 1
ATOM 706 O O . ASP A 1 85 ? -14.647 -6.793 11.144 1.00 84.69 85 ASP A O 1
ATOM 710 N N . LEU A 1 86 ? -12.990 -5.374 10.656 1.00 89.06 86 LEU A N 1
ATOM 711 C CA . LEU A 1 86 ? -12.219 -6.359 9.896 1.00 89.06 86 LEU A CA 1
ATOM 712 C C . LEU A 1 86 ? -11.313 -7.163 10.804 1.00 89.06 86 LEU A C 1
ATOM 714 O O . LEU A 1 86 ? -10.667 -6.603 11.684 1.00 89.06 86 LEU A O 1
ATOM 718 N N . ASN A 1 87 ? -11.173 -8.456 10.524 1.00 90.62 87 ASN A N 1
ATOM 719 C CA . ASN A 1 87 ? -10.136 -9.246 11.168 1.00 90.62 87 ASN A CA 1
ATOM 720 C C . ASN A 1 87 ? -8.752 -8.737 10.731 1.00 90.62 87 ASN A C 1
ATOM 722 O O . ASN A 1 87 ? -8.434 -8.675 9.541 1.00 90.62 87 ASN A O 1
ATOM 726 N N . PHE A 1 88 ? -7.925 -8.389 11.709 1.00 92.00 88 PHE A N 1
ATOM 727 C CA . PHE A 1 88 ? -6.609 -7.802 11.512 1.00 92.00 88 PHE A CA 1
ATOM 728 C C . PHE A 1 88 ? -5.642 -8.708 10.729 1.00 92.00 88 PHE A C 1
ATOM 730 O O . PHE A 1 88 ? -4.806 -8.212 9.972 1.00 92.00 88 PHE A O 1
ATOM 737 N N . ILE A 1 89 ? -5.796 -10.033 10.842 1.00 92.62 89 ILE A N 1
ATOM 738 C CA . ILE A 1 89 ? -4.969 -11.024 10.130 1.00 92.62 89 ILE A CA 1
ATOM 739 C C . ILE A 1 89 ? -5.050 -10.815 8.614 1.00 92.62 89 ILE A C 1
ATOM 741 O O . ILE A 1 89 ? -4.043 -10.928 7.916 1.00 92.62 89 ILE A O 1
ATOM 745 N N . VAL A 1 90 ? -6.228 -10.444 8.107 1.00 92.19 90 VAL A N 1
ATOM 746 C CA . VAL A 1 90 ? -6.459 -10.224 6.674 1.00 92.19 90 VAL A CA 1
ATOM 747 C C . VAL A 1 90 ? -5.615 -9.054 6.155 1.00 92.19 90 VAL A C 1
ATOM 749 O O . VAL A 1 90 ? -5.025 -9.137 5.081 1.00 92.19 90 VAL A O 1
ATOM 752 N N . LEU A 1 91 ? -5.486 -7.980 6.938 1.00 94.06 91 LEU A N 1
ATOM 753 C CA . LEU A 1 91 ? -4.654 -6.834 6.567 1.00 94.06 91 LEU A CA 1
ATOM 754 C C . LEU A 1 91 ? -3.161 -7.169 6.659 1.00 94.06 91 LEU A C 1
ATOM 756 O O . LEU A 1 91 ? -2.388 -6.764 5.790 1.00 94.06 91 LEU A O 1
ATOM 760 N N . LYS A 1 92 ? -2.749 -7.920 7.689 1.00 94.31 92 LYS A N 1
ATOM 761 C CA . LYS A 1 92 ? -1.360 -8.388 7.837 1.00 94.31 92 LYS A CA 1
ATOM 762 C C . LYS A 1 92 ? -0.934 -9.283 6.672 1.00 94.31 92 LYS A C 1
ATOM 764 O O . LYS A 1 92 ? 0.188 -9.130 6.198 1.00 94.31 92 LYS A O 1
ATOM 769 N N . ALA A 1 93 ? -1.823 -10.138 6.163 1.00 94.81 93 ALA A N 1
ATOM 770 C CA . ALA A 1 93 ? -1.565 -10.964 4.980 1.00 94.81 93 ALA A CA 1
ATOM 771 C C . ALA A 1 93 ? -1.305 -10.126 3.710 1.00 94.81 93 ALA A C 1
ATOM 773 O O . ALA A 1 93 ? -0.431 -10.466 2.919 1.00 94.81 93 ALA A O 1
ATOM 774 N N . ASP A 1 94 ? -1.977 -8.979 3.563 1.00 94.38 94 ASP A N 1
ATOM 775 C CA . ASP A 1 94 ? -1.716 -7.999 2.492 1.00 94.38 94 ASP A CA 1
ATOM 776 C C . ASP A 1 94 ? -0.465 -7.125 2.757 1.00 94.38 94 ASP A C 1
ATOM 778 O O . ASP A 1 94 ? -0.100 -6.250 1.962 1.00 94.38 94 ASP A O 1
ATOM 782 N N . GLY A 1 95 ? 0.227 -7.359 3.875 1.00 94.94 95 GLY A N 1
ATOM 783 C CA . GLY A 1 95 ? 1.464 -6.688 4.252 1.00 94.94 95 GLY A CA 1
ATOM 784 C C . GLY A 1 95 ? 1.270 -5.324 4.913 1.00 94.94 95 GLY A C 1
ATOM 785 O O . GLY A 1 95 ? 2.130 -4.456 4.732 1.00 94.94 95 GLY A O 1
ATOM 786 N N . PHE A 1 96 ? 0.161 -5.131 5.634 1.00 95.88 96 PHE A N 1
ATOM 787 C CA . PHE A 1 96 ? -0.068 -3.984 6.517 1.00 95.88 96 PHE A CA 1
ATOM 788 C C . PHE A 1 96 ? 0.894 -3.993 7.711 1.00 95.88 96 PHE A C 1
ATOM 790 O O . PHE A 1 96 ? 1.072 -5.029 8.356 1.00 95.88 96 PHE A O 1
ATOM 797 N N . ASN A 1 97 ? 1.467 -2.836 8.047 1.00 94.31 97 ASN A N 1
ATOM 798 C CA . ASN A 1 97 ? 2.312 -2.685 9.231 1.00 94.31 97 ASN A CA 1
ATOM 799 C C . ASN A 1 97 ? 1.681 -1.725 10.253 1.00 94.31 97 ASN A C 1
ATOM 801 O O . ASN A 1 97 ? 1.613 -0.527 10.009 1.00 94.31 97 ASN A O 1
ATOM 805 N N . GLU A 1 98 ? 1.254 -2.244 11.405 1.00 91.88 98 GLU A N 1
ATOM 806 C CA . GLU A 1 98 ? 0.588 -1.468 12.464 1.00 91.88 98 GLU A CA 1
ATOM 807 C C . GLU A 1 98 ? 1.504 -0.499 13.221 1.00 91.88 98 GLU A C 1
ATOM 809 O O . GLU A 1 98 ? 1.005 0.420 13.862 1.00 91.88 98 GLU A O 1
ATOM 814 N N . GLU A 1 99 ? 2.821 -0.689 13.137 1.00 91.81 99 GLU A N 1
ATOM 815 C CA . GLU A 1 99 ? 3.817 0.182 13.774 1.00 91.81 99 GLU A CA 1
ATOM 816 C C . GLU A 1 99 ? 4.061 1.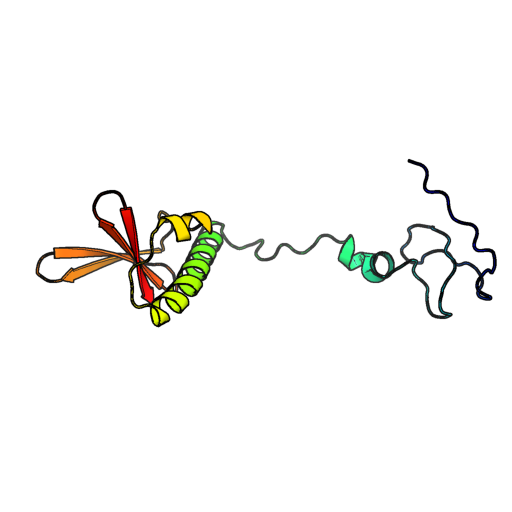463 12.962 1.00 91.81 99 GLU A C 1
ATOM 818 O O . GLU A 1 99 ? 4.689 2.403 13.441 1.00 91.81 99 GLU A O 1
ATOM 823 N N . ILE A 1 100 ? 3.559 1.514 11.724 1.00 92.50 100 ILE A N 1
ATOM 824 C CA . ILE A 1 100 ? 3.789 2.615 10.793 1.00 92.50 100 ILE A CA 1
ATOM 825 C C . ILE A 1 100 ? 2.554 3.506 10.752 1.00 92.50 100 ILE A C 1
ATOM 827 O O . ILE A 1 100 ? 1.559 3.190 10.097 1.00 92.50 100 ILE A O 1
ATOM 831 N N . PHE A 1 101 ? 2.655 4.647 11.428 1.00 93.38 101 PHE A N 1
ATOM 832 C CA . PHE A 1 101 ? 1.644 5.700 11.489 1.00 93.38 101 PHE A CA 1
ATOM 833 C C . PHE A 1 101 ? 2.309 7.081 11.609 1.00 93.38 101 PHE A C 1
ATOM 835 O O . PHE A 1 101 ? 3.491 7.191 11.923 1.00 93.38 101 PHE A O 1
ATOM 842 N N . THR A 1 102 ? 1.561 8.147 11.323 1.00 92.56 102 THR A N 1
ATOM 843 C CA . THR A 1 102 ? 2.058 9.534 11.362 1.00 92.56 102 THR A CA 1
ATOM 844 C C . THR A 1 102 ? 1.842 10.193 12.718 1.00 92.56 102 THR A C 1
ATOM 846 O O . THR A 1 102 ? 2.687 10.954 13.177 1.00 92.56 102 THR A O 1
ATOM 849 N N . ARG A 1 103 ? 0.704 9.923 13.362 1.00 92.56 103 ARG A N 1
ATOM 850 C CA . ARG A 1 103 ? 0.357 10.453 14.686 1.00 92.56 103 ARG A CA 1
ATOM 851 C C . ARG A 1 103 ? -0.666 9.567 15.384 1.00 92.56 103 ARG A C 1
ATOM 853 O O . ARG A 1 103 ? -1.395 8.820 14.731 1.00 92.56 103 ARG A O 1
ATOM 860 N N . ILE A 1 104 ? -0.753 9.710 16.700 1.00 93.81 104 ILE A N 1
ATOM 861 C CA . ILE A 1 104 ? -1.822 9.130 17.514 1.00 93.81 104 ILE A CA 1
ATOM 862 C C . ILE A 1 104 ? -2.859 10.225 17.761 1.00 93.81 104 ILE A C 1
ATOM 864 O O . ILE A 1 104 ? -2.515 11.350 18.120 1.00 93.81 104 ILE A O 1
ATOM 868 N N . LEU A 1 105 ? -4.122 9.900 17.520 1.00 91.31 105 LEU A N 1
ATOM 869 C CA . LEU A 1 105 ? -5.274 10.728 17.833 1.00 91.31 105 LEU A CA 1
ATOM 870 C C . LEU A 1 105 ? -5.988 10.111 19.028 1.00 91.31 105 LEU A C 1
ATOM 872 O O . LEU A 1 105 ? -6.271 8.913 19.027 1.00 91.31 105 LEU A O 1
ATOM 876 N N . THR A 1 106 ? -6.303 10.935 20.016 1.00 91.12 106 THR A N 1
ATOM 877 C CA . THR A 1 106 ? -7.040 10.511 21.201 1.00 91.12 106 THR A CA 1
ATOM 878 C C . THR A 1 106 ? -8.437 11.113 21.165 1.00 91.12 106 THR A C 1
ATOM 880 O O . THR A 1 106 ? -8.600 12.293 20.857 1.00 91.12 106 THR A O 1
ATOM 883 N N . SER A 1 107 ? -9.440 10.300 21.467 1.00 85.25 107 SER A N 1
ATOM 884 C CA . SER A 1 107 ? -10.824 10.720 21.665 1.00 85.25 107 SER A CA 1
ATOM 885 C C . SER A 1 107 ? -11.325 10.167 22.994 1.00 85.25 107 SER A C 1
ATOM 887 O O . SER A 1 107 ? -10.890 9.095 23.409 1.00 85.25 107 SER A O 1
ATOM 889 N N . ILE A 1 108 ? -12.203 10.904 23.667 1.00 86.75 108 ILE A N 1
ATOM 890 C CA . ILE A 1 108 ? -12.870 10.451 24.888 1.00 86.75 108 ILE A CA 1
ATOM 891 C C . ILE A 1 108 ? -14.313 10.142 24.498 1.00 86.75 108 ILE A C 1
ATOM 893 O O . ILE A 1 108 ? -15.052 11.049 24.116 1.00 86.75 108 ILE A O 1
ATOM 897 N N . GLU A 1 109 ? -14.697 8.872 24.579 1.00 82.50 109 GLU A N 1
ATOM 898 C CA . GLU A 1 109 ? -16.085 8.422 24.430 1.00 82.50 109 GLU A CA 1
ATOM 899 C C . GLU A 1 109 ? -16.464 7.718 25.735 1.00 82.50 109 GLU A C 1
ATOM 901 O O . GLU A 1 109 ? -15.723 6.848 26.187 1.00 82.50 109 GLU A O 1
ATOM 906 N N . ASP A 1 110 ? -17.574 8.115 26.361 1.00 81.06 110 ASP A N 1
ATOM 907 C CA . ASP A 1 110 ? -18.092 7.503 27.596 1.00 81.06 110 ASP A CA 1
ATOM 908 C C . ASP A 1 110 ? -17.036 7.343 28.710 1.00 81.06 110 ASP A C 1
ATOM 910 O O . ASP A 1 110 ? -16.891 6.277 29.301 1.00 81.06 110 ASP A O 1
ATOM 914 N N . GLU A 1 111 ? -16.255 8.403 28.965 1.00 84.62 111 GLU A N 1
ATOM 915 C CA . GLU A 1 111 ? -15.152 8.438 29.951 1.00 84.62 111 GLU A CA 1
ATOM 916 C C . GLU A 1 111 ? -13.973 7.491 29.648 1.00 84.62 111 GLU A C 1
ATOM 918 O O . GLU A 1 111 ? -13.022 7.396 30.425 1.00 84.62 111 GLU A O 1
ATOM 923 N N . ILE A 1 112 ? -13.979 6.833 28.486 1.00 85.69 112 ILE A N 1
ATOM 924 C CA . ILE A 1 112 ? -12.927 5.922 28.044 1.00 85.69 112 ILE A CA 1
ATOM 925 C C . ILE A 1 112 ? -12.047 6.619 27.007 1.00 85.69 112 ILE A C 1
ATOM 927 O O . ILE A 1 112 ? -12.509 7.132 25.985 1.00 85.69 112 ILE A O 1
ATOM 931 N N . GLU A 1 113 ? -10.736 6.586 27.246 1.00 86.00 113 GLU A N 1
ATOM 932 C CA . GLU A 1 113 ? -9.747 7.062 26.285 1.00 86.00 113 GLU A CA 1
ATOM 933 C C . GLU A 1 113 ? -9.615 6.075 25.113 1.00 86.00 113 GLU A C 1
ATOM 935 O O . GLU A 1 113 ? -9.188 4.925 25.263 1.00 86.00 113 GLU A O 1
ATOM 940 N N . ILE A 1 114 ? -9.940 6.542 23.912 1.00 89.19 114 ILE A N 1
ATOM 941 C CA . ILE A 1 114 ? -9.833 5.787 22.672 1.00 89.19 114 ILE A CA 1
ATOM 942 C C . ILE A 1 114 ? -8.699 6.348 21.825 1.00 89.19 114 ILE A C 1
ATOM 944 O O . ILE A 1 114 ? -8.682 7.522 21.457 1.00 89.19 114 ILE A O 1
ATOM 948 N N . LYS A 1 115 ? -7.774 5.460 21.451 1.00 92.25 115 LYS A N 1
ATOM 949 C CA . LYS A 1 115 ? -6.626 5.784 20.603 1.00 92.25 115 LYS A CA 1
ATOM 950 C C . LYS A 1 115 ? -6.863 5.336 19.166 1.00 92.25 115 LYS A C 1
ATOM 952 O O . LYS A 1 115 ? -7.188 4.176 18.906 1.00 92.25 115 LYS A O 1
ATOM 957 N N . TYR A 1 116 ? -6.636 6.261 18.245 1.00 93.56 116 TYR A N 1
ATOM 958 C CA . TYR A 1 116 ? -6.618 6.037 16.808 1.00 93.56 116 TYR A CA 1
ATOM 959 C C . TYR A 1 116 ? -5.213 6.303 16.267 1.00 93.56 116 TYR A C 1
ATOM 961 O O . TYR A 1 116 ? -4.588 7.316 16.573 1.00 93.56 116 TYR A O 1
ATOM 969 N N . PHE A 1 117 ? -4.726 5.414 15.415 1.00 94.88 117 PHE A N 1
ATOM 970 C CA . PHE A 1 117 ? -3.458 5.557 14.712 1.00 94.88 117 PHE A CA 1
ATOM 971 C C . PHE A 1 117 ? -3.740 6.152 13.335 1.00 94.88 117 PHE A C 1
ATOM 973 O O . PHE A 1 117 ? -4.494 5.579 12.548 1.00 94.88 117 PHE A O 1
ATOM 980 N N . ALA A 1 118 ? -3.195 7.333 13.059 1.00 94.25 118 ALA A N 1
ATOM 981 C CA . ALA A 1 118 ? -3.447 8.058 11.821 1.00 94.25 118 ALA A CA 1
ATOM 982 C C . ALA A 1 118 ? -2.367 7.788 10.767 1.00 94.25 118 ALA A C 1
ATOM 984 O O . ALA A 1 118 ? -1.182 7.705 11.071 1.00 94.25 118 ALA A O 1
ATOM 985 N N . LEU A 1 119 ? -2.791 7.710 9.511 1.00 94.25 119 LEU A N 1
ATOM 986 C CA . LEU A 1 119 ? -1.969 7.814 8.307 1.00 94.25 119 LEU A CA 1
ATOM 987 C C . LEU A 1 119 ? -2.292 9.149 7.615 1.00 94.25 119 LEU A C 1
ATOM 989 O O . LEU A 1 119 ? -2.846 10.054 8.241 1.00 94.25 119 LEU A O 1
ATOM 993 N N . TYR A 1 120 ? -1.953 9.306 6.333 1.00 93.00 120 TYR A N 1
ATOM 994 C CA . TYR A 1 120 ? -2.286 10.538 5.615 1.00 93.00 120 TYR A CA 1
ATOM 995 C C . TYR A 1 120 ? -3.764 10.622 5.229 1.00 93.00 120 TYR A C 1
ATOM 997 O O . TYR A 1 120 ? -4.307 11.722 5.205 1.00 93.00 120 TYR A O 1
ATOM 1005 N N . LYS A 1 121 ? -4.417 9.496 4.905 1.00 93.88 121 LYS A N 1
ATOM 1006 C CA . LYS A 1 121 ? -5.808 9.497 4.401 1.00 93.88 121 LYS A CA 1
ATOM 1007 C C . LYS A 1 121 ? -6.811 8.805 5.316 1.00 93.88 121 LYS A C 1
ATOM 1009 O O . LYS A 1 121 ? -8.014 9.029 5.196 1.00 93.88 121 LYS A O 1
ATOM 1014 N N . TYR A 1 122 ? -6.330 7.931 6.187 1.00 94.62 122 TYR A N 1
ATOM 1015 C CA . TYR A 1 122 ? -7.163 7.113 7.057 1.00 94.62 122 TYR A CA 1
ATOM 1016 C C . TYR A 1 122 ? -6.588 7.102 8.466 1.00 94.62 122 TYR A C 1
ATOM 1018 O O . TYR A 1 122 ? -5.387 7.265 8.655 1.00 94.62 122 TYR A O 1
ATOM 1026 N N . CYS A 1 123 ? -7.433 6.853 9.455 1.00 94.19 123 CYS A N 1
ATOM 1027 C CA . CYS A 1 123 ? -7.002 6.399 10.768 1.00 94.19 123 CYS A CA 1
ATOM 1028 C C . CYS A 1 123 ? -7.655 5.064 11.098 1.00 94.19 123 CYS A C 1
ATOM 1030 O O . CYS A 1 123 ? -8.674 4.679 10.519 1.00 94.19 123 CYS A O 1
ATOM 1032 N N . TYR A 1 124 ? -7.048 4.336 12.023 1.00 93.44 124 TYR A N 1
ATOM 1033 C CA . TYR A 1 124 ? -7.567 3.058 12.469 1.00 93.44 124 TYR A CA 1
ATOM 1034 C C . TYR A 1 124 ? -7.443 2.883 13.975 1.00 93.44 124 TYR A C 1
ATOM 1036 O O . TYR A 1 124 ? -6.565 3.452 14.619 1.00 93.44 124 TYR A O 1
ATOM 1044 N N . ARG A 1 125 ? -8.318 2.048 14.529 1.00 92.25 125 ARG A N 1
ATOM 1045 C CA . ARG A 1 125 ? -8.249 1.559 15.905 1.00 92.25 125 ARG A CA 1
ATOM 1046 C C . ARG A 1 125 ? -8.173 0.042 15.885 1.00 92.25 125 ARG A C 1
ATOM 1048 O O . ARG A 1 125 ? -8.888 -0.601 15.117 1.00 92.25 125 ARG A O 1
ATOM 1055 N N . ILE A 1 126 ? -7.342 -0.516 16.759 1.00 92.06 126 ILE A N 1
ATOM 1056 C CA . ILE A 1 126 ? -7.289 -1.956 17.009 1.00 92.06 126 ILE A CA 1
ATOM 1057 C C . ILE A 1 126 ? -8.226 -2.281 18.173 1.00 92.06 126 ILE A C 1
ATOM 1059 O O . ILE A 1 126 ? -8.186 -1.631 19.218 1.00 92.06 126 ILE A O 1
ATOM 1063 N N . ILE A 1 127 ? -9.082 -3.277 17.975 1.00 90.88 127 ILE A N 1
ATOM 1064 C CA . ILE A 1 127 ? -10.045 -3.772 18.954 1.00 90.88 127 ILE A CA 1
ATOM 1065 C C . ILE A 1 127 ? -9.679 -5.227 19.244 1.00 90.88 127 ILE A C 1
ATOM 1067 O O . ILE A 1 127 ? -9.739 -6.078 18.358 1.00 90.88 127 ILE A O 1
ATOM 1071 N N . ASN A 1 128 ? -9.287 -5.515 20.482 1.00 89.75 128 ASN A N 1
ATOM 1072 C CA . ASN A 1 128 ? -9.003 -6.879 20.917 1.00 89.75 128 ASN A CA 1
ATOM 1073 C C . ASN A 1 128 ? -10.300 -7.499 21.453 1.00 89.75 128 ASN A C 1
ATOM 1075 O O . ASN A 1 128 ? -10.914 -6.941 22.360 1.00 89.75 128 ASN A O 1
ATOM 1079 N N . GLN A 1 129 ? -10.721 -8.634 20.895 1.00 86.31 129 GLN A N 1
ATOM 1080 C CA . GLN A 1 129 ? -11.884 -9.395 21.358 1.00 86.31 129 GLN A CA 1
ATOM 1081 C C . GLN A 1 129 ? -11.488 -10.858 21.547 1.00 86.31 129 GLN A C 1
ATOM 1083 O O . GLN A 1 129 ? -11.216 -11.566 20.573 1.00 86.31 129 GLN A O 1
ATOM 1088 N N . ALA A 1 130 ? -11.462 -11.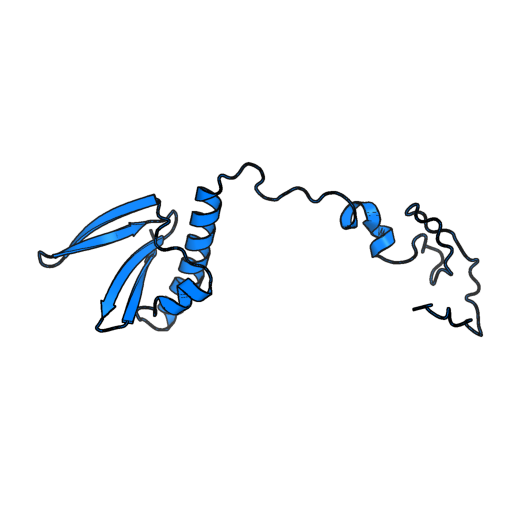309 22.804 1.00 83.88 130 ALA A N 1
ATOM 1089 C CA . ALA A 1 130 ? -10.942 -12.620 23.193 1.00 83.88 130 ALA A CA 1
ATOM 1090 C C . ALA A 1 130 ? -9.533 -12.859 22.609 1.00 83.88 130 ALA A C 1
ATOM 1092 O O . ALA A 1 130 ? -8.601 -12.140 22.960 1.00 83.88 130 ALA A O 1
ATOM 1093 N N . ASN A 1 131 ? -9.394 -13.815 21.684 1.00 85.44 131 ASN A N 1
ATOM 1094 C CA . ASN A 1 131 ? -8.126 -14.154 21.025 1.00 85.44 131 ASN A CA 1
ATOM 1095 C C . ASN A 1 131 ? -7.946 -13.499 19.647 1.00 85.44 131 ASN A C 1
ATOM 1097 O O . ASN A 1 131 ? -6.930 -13.718 18.989 1.00 85.44 131 ASN A O 1
ATOM 1101 N N . ASN A 1 132 ? -8.917 -12.706 19.192 1.00 88.44 132 ASN A N 1
ATOM 1102 C CA . ASN A 1 132 ? -8.895 -12.088 17.875 1.00 88.44 132 ASN A CA 1
ATOM 1103 C C . ASN A 1 132 ? -8.603 -10.591 17.971 1.00 88.44 132 ASN A C 1
ATOM 1105 O O . ASN A 1 132 ? -9.068 -9.889 18.873 1.00 88.44 132 ASN A O 1
ATOM 1109 N N . LYS A 1 133 ? -7.857 -10.093 16.984 1.00 92.75 133 LYS A N 1
ATOM 1110 C CA . LYS A 1 133 ? -7.652 -8.662 16.770 1.00 92.75 133 LYS A CA 1
ATOM 1111 C C . LYS A 1 133 ? -8.498 -8.207 15.596 1.00 92.75 133 LYS A C 1
ATOM 1113 O O . LYS A 1 133 ? -8.428 -8.787 14.511 1.00 92.75 133 LYS A O 1
ATOM 1118 N N . TYR A 1 134 ? -9.254 -7.145 15.808 1.00 92.19 134 TYR A N 1
ATOM 1119 C CA . TYR A 1 134 ? -10.036 -6.483 14.780 1.00 92.19 134 TYR A CA 1
ATOM 1120 C C . TYR A 1 134 ? -9.525 -5.069 14.554 1.00 92.19 134 TYR A C 1
ATOM 1122 O O . TYR A 1 134 ? -8.910 -4.464 15.431 1.00 92.19 134 TYR A O 1
ATOM 1130 N N . ILE A 1 135 ? -9.777 -4.540 13.364 1.00 92.56 135 ILE A N 1
ATOM 1131 C CA . ILE A 1 135 ? -9.428 -3.178 12.993 1.00 92.56 135 ILE A CA 1
ATOM 1132 C C . ILE A 1 135 ? -10.671 -2.439 12.515 1.00 92.56 135 ILE A C 1
ATOM 1134 O O . ILE A 1 135 ? -11.406 -2.906 11.639 1.00 92.56 135 ILE A O 1
ATOM 1138 N N . ARG A 1 136 ? -10.884 -1.259 13.094 1.00 91.88 136 ARG A N 1
ATOM 1139 C CA . ARG A 1 136 ? -11.892 -0.303 12.647 1.00 91.88 136 ARG A CA 1
ATOM 1140 C C . ARG A 1 136 ? -11.199 0.830 11.909 1.00 91.88 136 ARG A C 1
ATOM 1142 O O . ARG A 1 136 ? -10.243 1.398 12.430 1.00 91.88 136 ARG A O 1
ATOM 1149 N N . ILE A 1 137 ? -11.662 1.129 10.697 1.00 92.69 137 ILE A N 1
ATOM 1150 C CA . ILE A 1 137 ? -11.024 2.077 9.776 1.00 92.69 137 ILE A CA 1
ATOM 1151 C C . ILE A 1 137 ? -11.938 3.285 9.581 1.00 92.69 137 ILE A C 1
ATOM 1153 O O . ILE A 1 137 ? -13.110 3.131 9.233 1.00 92.69 137 ILE A O 1
ATOM 1157 N N . HIS A 1 138 ? -11.380 4.481 9.728 1.00 90.81 138 HIS A N 1
ATOM 1158 C CA . HIS A 1 138 ? -12.046 5.755 9.487 1.00 90.81 138 HIS A CA 1
ATOM 1159 C C . HIS A 1 138 ? -11.268 6.558 8.447 1.00 90.81 138 HIS A C 1
ATOM 1161 O O . HIS A 1 138 ? -10.046 6.461 8.345 1.00 90.81 138 HIS A O 1
ATOM 1167 N N . LYS A 1 139 ? -11.985 7.344 7.646 1.00 91.19 139 LYS A N 1
ATOM 1168 C CA . LYS A 1 139 ? -11.372 8.273 6.698 1.00 91.19 139 LYS A CA 1
ATOM 1169 C C . LYS A 1 139 ? -11.154 9.618 7.396 1.00 91.19 139 LYS A C 1
ATOM 1171 O O . LYS A 1 139 ? -12.060 10.062 8.097 1.00 91.19 139 LYS A O 1
ATOM 1176 N N . ILE A 1 140 ? -9.979 10.214 7.193 1.00 86.94 140 ILE A N 1
ATOM 1177 C CA . ILE A 1 140 ? -9.636 11.574 7.639 1.00 86.94 140 ILE A CA 1
ATOM 1178 C C . ILE A 1 140 ? -10.010 12.570 6.538 1.00 86.94 140 ILE A C 1
ATOM 1180 O O . ILE A 1 140 ? -9.882 12.207 5.340 1.00 86.94 140 ILE A O 1
#

pLDDT: mean 85.63, std 12.06, range [35.69, 96.06]

Radius of gyration: 27.95 Å; chains: 1; bounding box: 45×40×80 Å

Secondary structure (DSSP, 8-state):
--------SS--SSPPEE-TTTT--EE--SSTT--SSSHHHHTHHHHHSPPPPTTTTS-HHHHHHHHHHHHHHHHHHHHHHH-SPEEHHHHHHTT--TT--SEEEEEEETTEEEEEEE-SSEEEEEEEETTEEEEEEEE-

Sequence (140 aa):
MTSKTKKNENPSPLAKRICECGCEKEFQPGRSDQYHLNSIHYDFAYNHGPRKEKYLEENDATKAIRKNDRILEKYFKYCKKIRGDLNFIVLKADGFNEEIFTRILTSIEDEIEIKYFALYKYCYRIINQANNKYIRIHKI